Protein AF-A0A8S3D4A5-F1 (afdb_monomer_lite)

Sequence (80 aa):
VDDAKRDFEAARYQFFKSLRAFQLFLPYNHSLLSSSYNNIGSMFYQDDHHECAVKFHEMALECQLKASSPDMDAVATYSA

Radius of gyration: 16.52 Å; chains: 1; bounding box: 58×15×33 Å

Structure (mmCIF, N/CA/C/O backbone):
data_AF-A0A8S3D4A5-F1
#
_entry.id   AF-A0A8S3D4A5-F1
#
loop_
_atom_site.group_PDB
_atom_site.id
_atom_site.type_symbol
_atom_site.label_atom_id
_atom_site.label_alt_id
_atom_site.label_comp_id
_atom_site.label_asym_id
_atom_site.label_entity_id
_atom_site.label_seq_id
_atom_site.pdbx_PDB_ins_code
_atom_site.Cartn_x
_atom_site.Cartn_y
_atom_site.Cartn_z
_atom_site.occupancy
_atom_site.B_iso_or_equiv
_atom_site.auth_seq_id
_atom_site.auth_comp_id
_atom_site.auth_asym_id
_atom_site.auth_atom_id
_atom_site.pdbx_PDB_model_num
ATOM 1 N N . VAL A 1 1 ? -24.759 4.317 9.723 1.00 55.84 1 VAL A N 1
ATOM 2 C CA . VAL A 1 1 ? -23.350 4.026 10.096 1.00 55.84 1 VAL A CA 1
ATOM 3 C C . VAL A 1 1 ? -22.825 2.827 9.300 1.00 55.84 1 VAL A C 1
ATOM 5 O O . VAL A 1 1 ? -21.639 2.781 9.015 1.00 55.84 1 VAL A O 1
ATOM 8 N N . ASP A 1 2 ? -23.701 1.925 8.844 1.00 60.66 2 ASP A N 1
ATOM 9 C CA . ASP A 1 2 ? -23.340 0.746 8.040 1.00 60.66 2 ASP A CA 1
ATOM 10 C C . ASP A 1 2 ? -23.032 1.007 6.554 1.00 60.66 2 ASP A C 1
ATOM 12 O O . ASP A 1 2 ? -22.216 0.288 5.978 1.00 60.66 2 ASP A O 1
ATOM 16 N N . ASP A 1 3 ? -23.611 2.041 5.933 1.00 64.62 3 ASP A N 1
ATOM 17 C CA . ASP A 1 3 ? -23.411 2.305 4.495 1.00 64.62 3 ASP A CA 1
ATOM 18 C C . ASP A 1 3 ? -21.952 2.628 4.147 1.00 64.62 3 ASP A C 1
ATOM 20 O O . ASP A 1 3 ? -21.391 2.036 3.229 1.00 64.62 3 ASP A O 1
ATOM 24 N N . ALA A 1 4 ? -21.284 3.454 4.961 1.00 62.53 4 ALA A N 1
ATOM 25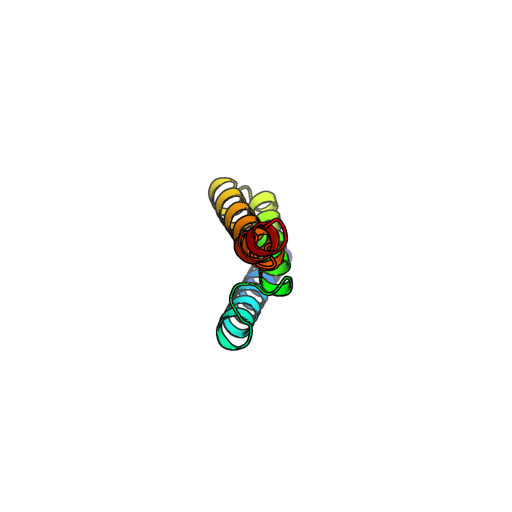 C CA . ALA A 1 4 ? -19.874 3.791 4.759 1.00 62.53 4 ALA A CA 1
ATOM 26 C C . ALA A 1 4 ? -18.969 2.549 4.815 1.00 62.53 4 ALA A C 1
ATOM 28 O O . ALA A 1 4 ? -18.036 2.419 4.029 1.00 62.53 4 ALA A O 1
ATOM 29 N N . LYS A 1 5 ? -19.266 1.595 5.706 1.00 66.62 5 LYS A N 1
ATOM 30 C CA . LYS A 1 5 ? -18.4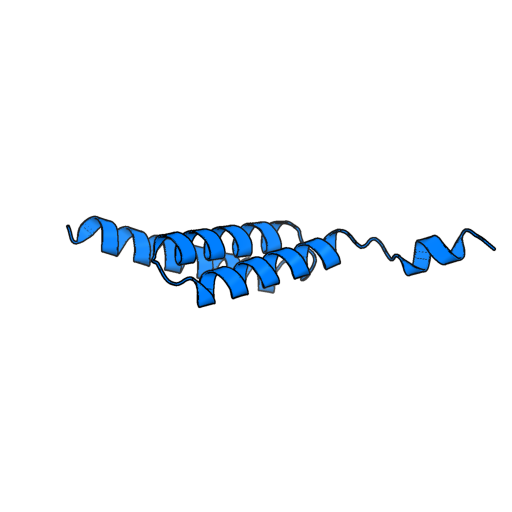94 0.350 5.831 1.00 66.62 5 LYS A CA 1
ATOM 31 C C . LYS A 1 5 ? -18.690 -0.562 4.613 1.00 66.62 5 LYS A C 1
ATOM 33 O O . LYS A 1 5 ? -17.732 -1.183 4.156 1.00 66.62 5 LYS A O 1
AT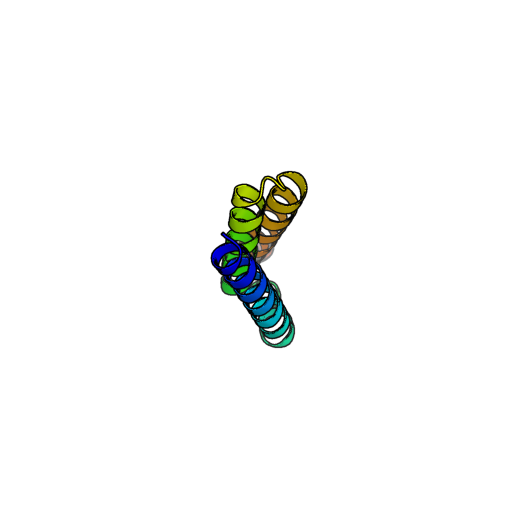OM 38 N N . ARG A 1 6 ? -19.906 -0.585 4.053 1.00 69.75 6 ARG A N 1
ATOM 39 C CA . ARG A 1 6 ? -20.233 -1.280 2.795 1.00 69.75 6 ARG A CA 1
ATOM 40 C C . ARG A 1 6 ? -19.520 -0.669 1.592 1.00 69.75 6 ARG A C 1
ATOM 42 O O . ARG A 1 6 ? -19.000 -1.411 0.762 1.00 69.75 6 ARG A O 1
ATOM 49 N N . ASP A 1 7 ? -19.464 0.656 1.514 1.00 71.62 7 ASP A N 1
ATOM 50 C CA . ASP A 1 7 ? -18.789 1.361 0.420 1.00 71.62 7 ASP A CA 1
ATOM 51 C C . ASP A 1 7 ? -17.268 1.160 0.468 1.00 71.62 7 ASP A C 1
ATOM 53 O O . ASP A 1 7 ? -16.637 0.947 -0.570 1.00 71.62 7 ASP A O 1
ATOM 57 N N . PHE A 1 8 ? -16.682 1.124 1.670 1.00 71.50 8 PHE A N 1
ATOM 58 C CA . PHE A 1 8 ? -15.271 0.780 1.870 1.00 71.50 8 PHE A CA 1
ATOM 59 C C . PHE A 1 8 ? -14.947 -0.648 1.409 1.00 71.50 8 PHE A C 1
ATOM 61 O O . PHE A 1 8 ? -13.960 -0.866 0.705 1.00 71.50 8 PHE A O 1
ATOM 68 N N . GLU A 1 9 ? -15.783 -1.631 1.749 1.00 77.38 9 GLU A N 1
ATOM 69 C CA . GLU A 1 9 ? -15.587 -3.020 1.320 1.00 77.38 9 GLU A CA 1
ATOM 70 C C . GLU A 1 9 ? -15.749 -3.185 -0.203 1.00 77.38 9 GLU A C 1
ATOM 72 O O . GLU A 1 9 ? -14.959 -3.878 -0.853 1.00 77.38 9 GLU A O 1
ATOM 77 N N . ALA A 1 10 ? -16.711 -2.477 -0.802 1.00 80.75 10 ALA A N 1
ATOM 78 C CA . ALA A 1 10 ? -16.890 -2.437 -2.250 1.00 80.75 10 ALA A CA 1
ATOM 79 C C . ALA A 1 10 ? -15.691 -1.789 -2.965 1.00 80.75 10 ALA A C 1
ATOM 81 O O . ALA A 1 10 ? -15.209 -2.328 -3.965 1.00 80.75 10 ALA A O 1
ATOM 82 N N . ALA A 1 11 ? -15.167 -0.675 -2.443 1.00 78.31 11 ALA A N 1
ATOM 83 C CA . ALA A 1 11 ? -13.976 -0.019 -2.977 1.00 78.31 11 ALA A CA 1
ATOM 84 C C . ALA A 1 11 ? -12.754 -0.947 -2.911 1.00 78.31 11 ALA A C 1
ATOM 86 O O . ALA A 1 11 ? -12.080 -1.156 -3.923 1.00 78.31 11 ALA A O 1
ATOM 87 N N . ARG A 1 12 ? -12.529 -1.592 -1.758 1.00 79.75 12 ARG A N 1
ATOM 88 C CA . ARG A 1 12 ? -11.488 -2.616 -1.563 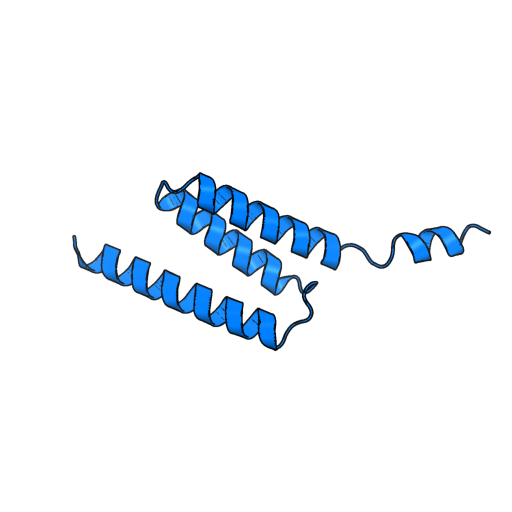1.00 79.75 12 ARG A CA 1
ATOM 89 C C . ARG A 1 12 ? -11.567 -3.707 -2.621 1.00 79.75 12 ARG A C 1
ATOM 91 O O . ARG A 1 12 ? -10.568 -4.018 -3.269 1.00 79.75 12 ARG A O 1
ATOM 98 N N . TYR A 1 13 ? -12.757 -4.263 -2.828 1.00 84.94 13 TYR A N 1
ATOM 99 C CA . TYR A 1 13 ? -12.977 -5.311 -3.818 1.00 84.94 13 TYR A CA 1
ATOM 100 C C . TYR A 1 13 ? -12.612 -4.859 -5.241 1.00 84.94 13 TYR A C 1
ATOM 102 O O . TYR A 1 13 ? -11.911 -5.582 -5.957 1.00 84.94 13 TYR A O 1
ATOM 110 N N . GLN A 1 14 ? -13.029 -3.656 -5.651 1.00 82.12 14 GLN A N 1
ATOM 111 C CA . GLN A 1 14 ? -12.701 -3.134 -6.982 1.00 82.12 14 GLN A CA 1
ATOM 112 C C . GLN A 1 14 ? -11.198 -2.867 -7.150 1.00 82.12 14 GLN A C 1
ATOM 114 O O . GLN A 1 14 ? -10.655 -3.174 -8.212 1.00 82.12 14 GLN A O 1
ATOM 119 N N . PHE A 1 15 ? -10.505 -2.384 -6.111 1.00 79.75 15 PHE A N 1
ATOM 120 C CA . PHE A 1 15 ? -9.049 -2.190 -6.137 1.00 79.75 15 PHE A CA 1
ATOM 121 C C . PHE A 1 15 ? -8.274 -3.505 -6.270 1.00 79.75 15 PHE A C 1
ATOM 123 O O . PHE A 1 15 ? -7.339 -3.594 -7.063 1.00 79.75 15 PHE A O 1
ATOM 130 N N . PHE A 1 16 ? -8.668 -4.565 -5.560 1.00 83.12 16 PHE A N 1
ATOM 131 C CA . PHE A 1 16 ? -8.017 -5.871 -5.728 1.00 83.12 16 PHE A CA 1
ATOM 132 C C . PHE A 1 16 ? -8.301 -6.492 -7.099 1.00 83.12 16 PHE A C 1
ATOM 134 O O . PHE A 1 16 ? -7.431 -7.138 -7.690 1.00 83.12 16 PHE A O 1
ATOM 141 N N . LYS A 1 17 ? -9.502 -6.272 -7.642 1.00 85.75 17 LYS A N 1
ATOM 142 C CA . LYS A 1 17 ? -9.860 -6.723 -8.989 1.00 85.75 17 LYS A CA 1
ATOM 143 C C . LYS A 1 17 ? -9.048 -5.999 -10.067 1.00 85.75 17 LYS A C 1
ATOM 145 O O . LYS A 1 17 ? -8.553 -6.661 -10.981 1.00 85.75 17 LYS A O 1
ATOM 150 N N . SER A 1 18 ? -8.884 -4.678 -9.961 1.00 81.69 18 SER A N 1
ATOM 151 C CA . SER A 1 18 ? -8.058 -3.903 -10.894 1.00 81.69 18 SER A CA 1
ATOM 152 C C . SER A 1 18 ? -6.584 -4.285 -10.782 1.00 81.69 18 SER A C 1
ATOM 154 O O . SER A 1 18 ? -5.950 -4.518 -11.807 1.00 81.69 18 SER A O 1
ATOM 156 N N . LEU A 1 19 ? -6.070 -4.479 -9.564 1.00 82.19 19 LEU A N 1
ATOM 157 C CA . LEU A 1 19 ? -4.710 -4.960 -9.333 1.00 82.19 19 LEU A CA 1
ATOM 158 C C . LEU A 1 19 ? -4.459 -6.311 -10.017 1.00 82.19 19 LEU A C 1
ATOM 160 O O . LEU A 1 19 ? -3.454 -6.470 -10.705 1.00 82.19 19 LEU A O 1
ATOM 164 N N . ARG A 1 20 ? -5.388 -7.266 -9.896 1.00 84.50 20 ARG A N 1
ATOM 165 C CA . ARG A 1 20 ? -5.278 -8.572 -10.564 1.00 84.50 20 ARG A CA 1
ATOM 166 C C . ARG A 1 20 ? -5.282 -8.447 -12.088 1.00 84.50 20 ARG A C 1
ATOM 168 O O . ARG A 1 20 ? -4.544 -9.162 -12.757 1.00 84.50 20 ARG A O 1
ATOM 175 N N . ALA A 1 21 ? -6.095 -7.548 -12.645 1.00 81.44 21 ALA A N 1
ATOM 176 C CA . ALA A 1 21 ? -6.083 -7.271 -14.080 1.00 81.44 21 ALA A CA 1
ATOM 177 C C . ALA A 1 21 ? -4.746 -6.646 -14.512 1.00 81.44 21 ALA A C 1
ATOM 179 O O . ALA A 1 21 ? -4.141 -7.092 -15.481 1.00 81.44 21 ALA A O 1
ATOM 180 N N . PHE A 1 22 ? -4.232 -5.676 -13.756 1.00 78.31 22 PHE A N 1
ATOM 181 C CA . PHE A 1 22 ? -2.929 -5.071 -14.016 1.00 78.31 22 PHE A CA 1
ATOM 182 C C . PHE A 1 22 ? -1.790 -6.089 -13.941 1.00 78.31 22 PHE A C 1
ATOM 184 O O . PHE A 1 22 ? -0.947 -6.095 -14.825 1.00 78.31 22 PHE A O 1
ATOM 191 N N . GLN A 1 23 ? -1.804 -7.011 -12.979 1.00 75.62 23 GLN A N 1
ATOM 192 C CA . GLN A 1 23 ? -0.820 -8.097 -12.898 1.00 75.62 23 GLN A CA 1
ATOM 193 C C . GLN A 1 23 ? -0.887 -9.083 -14.080 1.00 75.62 23 GLN A C 1
ATOM 195 O O . GLN A 1 23 ? 0.115 -9.716 -14.394 1.00 75.62 23 GLN A O 1
ATOM 200 N N . LEU A 1 24 ? -2.051 -9.237 -14.723 1.00 79.00 24 LEU A N 1
ATOM 201 C CA . LEU A 1 24 ? -2.231 -10.126 -15.878 1.00 79.00 24 LEU A CA 1
ATOM 202 C C . LEU A 1 24 ? -1.792 -9.490 -17.202 1.00 79.00 24 LEU A C 1
ATOM 204 O O . LEU A 1 24 ? -1.319 -10.199 -18.086 1.00 79.00 24 LEU A O 1
ATOM 208 N N . PHE A 1 25 ? -1.988 -8.178 -17.356 1.00 75.38 25 PHE A N 1
ATOM 209 C CA . PHE A 1 25 ? -1.807 -7.488 -18.638 1.00 75.38 25 PHE A CA 1
ATOM 210 C C . PHE A 1 25 ? -0.603 -6.546 -18.683 1.00 75.38 25 PHE A C 1
ATOM 212 O O . PHE A 1 25 ? -0.168 -6.187 -19.776 1.00 75.38 25 PHE A O 1
ATOM 219 N N . LEU A 1 26 ? -0.068 -6.126 -17.533 1.00 70.44 26 LEU A N 1
ATOM 220 C CA . LEU A 1 26 ? 1.076 -5.223 -17.467 1.00 70.44 26 LEU A CA 1
ATOM 221 C C . LEU A 1 26 ? 2.332 -5.983 -17.030 1.00 70.44 26 LEU A C 1
ATOM 223 O O . LEU A 1 26 ? 2.267 -6.808 -16.115 1.00 70.44 26 LEU A O 1
ATOM 227 N N . PRO A 1 27 ? 3.498 -5.685 -17.628 1.00 67.44 27 PRO A N 1
ATOM 228 C CA . PRO A 1 27 ? 4.762 -6.144 -17.075 1.00 67.44 27 PRO A CA 1
ATOM 229 C C . PRO A 1 27 ? 4.909 -5.625 -15.637 1.00 67.44 27 PRO A C 1
ATOM 231 O O . PRO A 1 27 ? 4.498 -4.506 -15.324 1.00 67.44 27 PRO A O 1
ATOM 234 N N . TYR A 1 28 ? 5.519 -6.435 -14.766 1.00 62.69 28 TYR A N 1
ATOM 235 C CA . TYR A 1 28 ? 5.641 -6.199 -13.314 1.00 62.69 28 TYR A CA 1
ATOM 236 C C . TYR A 1 28 ? 6.250 -4.828 -12.940 1.00 62.69 28 TYR A C 1
ATOM 238 O O . TYR A 1 28 ? 6.077 -4.333 -11.827 1.00 62.69 28 TYR A O 1
ATOM 246 N N . ASN A 1 29 ? 6.917 -4.192 -13.903 1.00 60.22 29 ASN A N 1
ATOM 247 C CA . ASN A 1 29 ? 7.654 -2.940 -13.779 1.00 60.22 29 ASN A CA 1
ATOM 248 C C . ASN A 1 29 ? 6.839 -1.728 -14.274 1.00 60.22 29 ASN A C 1
ATOM 250 O O . ASN A 1 29 ? 7.405 -0.694 -14.610 1.00 60.22 29 ASN A O 1
ATOM 254 N N . HIS A 1 30 ? 5.515 -1.845 -14.404 1.00 67.44 30 HIS A N 1
ATOM 255 C CA . HIS A 1 30 ? 4.685 -0.741 -14.881 1.00 67.44 30 HIS A CA 1
ATOM 256 C C . HIS A 1 30 ? 4.306 0.207 -13.734 1.00 67.44 30 HIS A C 1
ATOM 258 O O . HIS A 1 30 ? 3.755 -0.227 -12.723 1.00 67.44 30 HIS A O 1
ATOM 264 N N . SER A 1 31 ? 4.499 1.518 -13.911 1.00 70.44 31 SER A N 1
ATOM 265 C CA . SER A 1 31 ? 4.213 2.543 -12.889 1.00 70.44 31 SER A CA 1
ATOM 266 C C . SER A 1 31 ? 2.777 2.496 -12.336 1.00 70.44 31 SER A C 1
ATOM 268 O O . SER A 1 31 ? 2.544 2.845 -11.182 1.00 70.44 31 SER A O 1
ATOM 270 N N . LEU A 1 32 ? 1.816 1.990 -13.121 1.00 75.75 32 LEU A N 1
ATOM 271 C CA . LEU A 1 32 ? 0.424 1.781 -12.682 1.00 75.75 32 LEU A CA 1
ATOM 272 C C . LEU A 1 32 ? 0.279 0.744 -11.552 1.00 75.75 32 LEU A C 1
ATOM 274 O O . LEU A 1 32 ? -0.615 0.886 -10.716 1.00 75.75 32 LEU A O 1
ATOM 278 N N . LEU A 1 33 ? 1.144 -0.277 -11.500 1.00 79.06 33 LEU A N 1
ATOM 279 C CA . LEU A 1 33 ? 1.162 -1.251 -10.401 1.00 79.06 33 LEU A CA 1
ATOM 280 C C . LEU A 1 33 ? 1.619 -0.579 -9.103 1.00 79.06 33 LEU A C 1
ATOM 282 O O . LEU A 1 33 ? 0.973 -0.753 -8.072 1.00 79.06 33 LEU A O 1
ATOM 286 N N . SER A 1 34 ? 2.656 0.263 -9.172 1.00 83.88 34 SER A N 1
ATOM 287 C CA . SER A 1 34 ? 3.144 1.033 -8.021 1.00 83.88 34 SER A CA 1
ATOM 288 C C . SER A 1 34 ? 2.061 1.956 -7.452 1.00 83.88 34 SER A C 1
ATOM 290 O O . SER A 1 34 ? 1.750 1.878 -6.264 1.00 83.88 34 SER A O 1
ATOM 292 N N . SER A 1 35 ? 1.396 2.754 -8.298 1.00 85.12 35 SER A N 1
ATOM 293 C CA . SER A 1 35 ? 0.299 3.624 -7.845 1.00 85.12 35 SER A CA 1
ATOM 294 C C . SER A 1 35 ? -0.856 2.836 -7.219 1.00 85.12 35 SER A C 1
ATOM 296 O O . SER A 1 35 ? -1.431 3.270 -6.223 1.00 85.12 35 SER A O 1
ATOM 298 N N . SER A 1 36 ? -1.177 1.660 -7.768 1.00 85.69 36 SER A N 1
ATOM 299 C CA . SER A 1 36 ? -2.235 0.796 -7.232 1.00 85.69 36 SER A CA 1
ATOM 300 C C . SER A 1 36 ? -1.885 0.268 -5.839 1.00 85.69 36 SER A C 1
ATOM 302 O O . SER A 1 36 ? -2.704 0.365 -4.927 1.00 85.69 36 SER A O 1
ATOM 304 N N . TYR A 1 37 ? -0.663 -0.234 -5.645 1.00 87.38 37 TYR A N 1
ATOM 305 C CA . TYR A 1 37 ? -0.196 -0.687 -4.334 1.00 87.38 37 TYR A CA 1
ATOM 306 C C . TYR A 1 37 ? -0.133 0.450 -3.311 1.00 87.38 37 TYR A C 1
ATOM 308 O O . TYR A 1 37 ? -0.537 0.255 -2.167 1.00 87.38 37 TYR A O 1
ATOM 316 N N . ASN A 1 38 ? 0.282 1.651 -3.722 1.00 88.94 38 ASN A N 1
ATOM 317 C CA . ASN A 1 38 ? 0.334 2.806 -2.830 1.00 88.94 38 ASN A CA 1
ATOM 318 C C . ASN A 1 38 ? -1.061 3.187 -2.304 1.00 88.94 38 ASN A C 1
ATOM 320 O O . ASN A 1 38 ? -1.241 3.396 -1.106 1.00 88.94 38 ASN A O 1
ATOM 324 N N . ASN A 1 39 ? -2.066 3.190 -3.184 1.00 86.94 39 ASN A N 1
ATOM 325 C CA . ASN A 1 39 ? -3.451 3.479 -2.807 1.00 86.94 39 ASN A CA 1
ATOM 326 C C . ASN A 1 39 ? -4.020 2.423 -1.847 1.00 86.94 39 ASN A C 1
ATOM 328 O O . ASN A 1 39 ? -4.723 2.768 -0.897 1.00 86.94 39 ASN A O 1
ATOM 332 N N . ILE A 1 40 ? -3.686 1.146 -2.060 1.00 86.44 40 ILE A N 1
ATOM 333 C CA . ILE A 1 40 ? -4.071 0.059 -1.151 1.00 86.44 40 ILE A CA 1
ATOM 334 C C . ILE A 1 40 ? -3.398 0.250 0.215 1.00 86.44 40 ILE A C 1
ATOM 336 O O . ILE A 1 40 ? -4.067 0.136 1.240 1.00 86.44 40 ILE A O 1
ATOM 340 N N . GLY A 1 41 ? -2.108 0.599 0.238 1.00 89.25 41 GLY A N 1
ATOM 341 C CA . GLY A 1 41 ? -1.378 0.898 1.469 1.00 89.25 41 GLY A CA 1
ATOM 342 C C . GLY A 1 41 ? -2.024 2.029 2.271 1.00 89.25 41 GLY A C 1
ATOM 343 O O . GLY A 1 41 ? -2.329 1.850 3.449 1.00 89.25 41 GLY A O 1
ATOM 344 N N . SER A 1 42 ? -2.356 3.149 1.619 1.00 89.31 42 SER A N 1
ATOM 345 C CA . SER A 1 42 ? -3.027 4.280 2.274 1.00 89.31 42 SER A CA 1
ATOM 346 C C . SER A 1 42 ? -4.416 3.933 2.807 1.00 89.31 42 SER A C 1
ATOM 348 O O . SER A 1 42 ? -4.801 4.407 3.871 1.00 89.31 42 SER A O 1
ATOM 350 N N . MET A 1 43 ? -5.166 3.092 2.102 1.00 86.44 43 MET A N 1
ATOM 351 C CA . MET A 1 43 ? -6.467 2.620 2.570 1.00 86.44 43 MET A CA 1
ATOM 352 C C . MET A 1 43 ? -6.330 1.731 3.815 1.00 86.44 43 MET A C 1
ATOM 354 O O . MET A 1 43 ? -7.071 1.921 4.773 1.00 86.44 43 MET A O 1
ATOM 358 N N . PHE A 1 44 ? -5.356 0.814 3.855 1.00 86.19 44 PHE A N 1
ATOM 359 C CA . PHE A 1 44 ? -5.084 0.027 5.067 1.00 86.19 44 PHE A CA 1
ATOM 360 C C . PHE A 1 44 ? -4.575 0.886 6.226 1.00 86.19 44 PHE A C 1
ATOM 362 O O . PHE A 1 44 ? -4.895 0.596 7.374 1.00 86.19 44 PHE A O 1
ATOM 369 N N . TYR A 1 45 ? -3.826 1.951 5.934 1.00 87.75 45 TYR A N 1
ATOM 370 C CA . TYR A 1 45 ? -3.406 2.923 6.939 1.00 87.75 45 TYR A CA 1
ATOM 371 C C . TYR A 1 45 ? -4.612 3.649 7.554 1.00 87.75 45 TYR A C 1
ATOM 373 O O . TYR A 1 45 ? -4.685 3.797 8.767 1.00 87.75 45 TYR A O 1
ATOM 381 N N . GLN A 1 46 ? -5.594 4.043 6.735 1.00 86.69 46 GLN A N 1
ATOM 382 C CA . GLN A 1 46 ? -6.840 4.656 7.217 1.00 86.69 46 GLN A CA 1
ATOM 383 C C . GLN A 1 46 ? -7.718 3.686 8.020 1.00 86.69 46 GLN A C 1
ATOM 385 O O . GLN A 1 46 ? -8.409 4.114 8.939 1.00 86.69 46 GLN A O 1
ATOM 390 N N . ASP A 1 47 ? -7.662 2.393 7.698 1.00 84.44 47 ASP A N 1
ATOM 391 C CA . ASP A 1 47 ? -8.358 1.320 8.418 1.00 84.44 47 ASP A CA 1
ATOM 392 C C . ASP A 1 47 ? -7.602 0.855 9.690 1.00 84.44 47 ASP A C 1
ATOM 394 O O . ASP A 1 47 ? -7.972 -0.168 10.262 1.00 84.44 47 ASP A O 1
ATOM 398 N N . ASP A 1 48 ? -6.544 1.553 10.132 1.00 89.00 48 ASP A N 1
ATOM 399 C CA . ASP A 1 48 ? -5.710 1.224 11.313 1.00 89.00 48 ASP A CA 1
ATOM 400 C C . ASP A 1 48 ? -4.931 -0.112 11.189 1.00 89.00 48 ASP A C 1
ATOM 402 O O . ASP A 1 48 ? -4.366 -0.649 12.142 1.00 89.00 48 ASP A O 1
ATOM 406 N N . HIS A 1 49 ? -4.847 -0.662 9.972 1.00 87.19 49 HIS A N 1
ATOM 407 C CA . HIS A 1 49 ? -4.108 -1.885 9.647 1.00 87.19 49 HIS A CA 1
ATOM 408 C C . HIS A 1 49 ? -2.688 -1.548 9.172 1.00 87.19 49 HIS A C 1
ATOM 410 O O . HIS A 1 49 ? -2.304 -1.799 8.023 1.00 87.19 49 HIS A O 1
ATOM 416 N N . HIS A 1 50 ? -1.887 -0.979 10.069 1.00 85.69 50 HIS A N 1
ATOM 417 C CA . HIS A 1 50 ? -0.556 -0.457 9.749 1.00 85.69 50 HIS A CA 1
ATOM 418 C C . HIS A 1 50 ? 0.402 -1.496 9.146 1.00 85.69 50 HIS A C 1
ATOM 420 O O . HIS A 1 50 ? 1.113 -1.186 8.193 1.00 85.69 50 HIS A O 1
ATOM 426 N N . GLU A 1 51 ? 0.394 -2.742 9.628 1.00 89.38 51 GLU A N 1
ATOM 427 C CA . GLU A 1 51 ? 1.267 -3.803 9.096 1.00 89.38 51 GLU A CA 1
ATOM 428 C C . GLU A 1 51 ? 0.962 -4.122 7.625 1.00 89.38 51 GLU A C 1
ATOM 430 O O . GLU A 1 51 ? 1.867 -4.308 6.808 1.00 89.38 51 GLU A O 1
ATOM 435 N N . CYS A 1 52 ? -0.325 -4.136 7.260 1.00 84.38 52 CYS A N 1
ATOM 436 C CA . CYS A 1 52 ? -0.745 -4.320 5.874 1.00 84.38 52 CYS A CA 1
ATOM 437 C C . CYS A 1 52 ? -0.354 -3.107 5.024 1.00 84.38 52 CYS A C 1
ATOM 439 O O . CYS A 1 52 ? 0.143 -3.278 3.912 1.00 84.38 52 CYS A O 1
ATOM 441 N N . ALA A 1 53 ? -0.532 -1.893 5.556 1.00 89.06 53 ALA A N 1
ATOM 442 C CA . ALA A 1 53 ? -0.169 -0.659 4.870 1.00 89.06 53 ALA A CA 1
ATOM 443 C C . ALA A 1 53 ? 1.318 -0.623 4.492 1.00 89.06 53 ALA A C 1
ATOM 445 O O . ALA A 1 53 ? 1.648 -0.380 3.331 1.00 89.06 53 ALA A O 1
ATOM 446 N N . VAL A 1 54 ? 2.202 -0.939 5.446 1.00 90.88 54 VAL A N 1
ATOM 447 C CA . VAL A 1 54 ? 3.656 -0.997 5.224 1.00 90.88 54 VAL A CA 1
ATOM 448 C C . VAL A 1 54 ? 3.990 -1.976 4.104 1.00 90.88 54 VAL A C 1
ATOM 450 O O . VAL A 1 54 ? 4.651 -1.594 3.143 1.00 90.88 54 VAL A O 1
ATOM 453 N N . LYS A 1 55 ? 3.449 -3.198 4.159 1.00 89.69 55 LYS A N 1
ATOM 454 C CA . LYS A 1 55 ? 3.700 -4.220 3.137 1.00 89.69 55 LYS A CA 1
ATOM 455 C C . LYS A 1 55 ? 3.298 -3.760 1.732 1.00 89.69 55 LYS A C 1
ATOM 457 O O . LYS A 1 55 ? 4.027 -3.990 0.770 1.00 89.69 55 LYS A O 1
ATOM 462 N N . PHE A 1 56 ? 2.149 -3.098 1.591 1.00 88.12 56 PHE A N 1
ATOM 463 C CA . PHE A 1 56 ? 1.710 -2.583 0.292 1.00 88.12 56 PHE A CA 1
ATOM 464 C C . PHE A 1 56 ? 2.541 -1.384 -0.182 1.00 88.12 56 PHE A C 1
ATOM 466 O O . PHE A 1 56 ? 2.834 -1.290 -1.374 1.00 88.12 56 PHE A O 1
ATOM 473 N N . HIS A 1 57 ? 2.985 -0.507 0.719 1.00 89.06 57 HIS A N 1
ATOM 474 C CA . HIS A 1 57 ? 3.908 0.574 0.367 1.00 89.06 57 HIS A CA 1
ATOM 475 C C . HIS A 1 57 ? 5.290 0.048 -0.058 1.00 89.06 57 HIS A C 1
ATOM 477 O O . HIS A 1 57 ? 5.858 0.555 -1.025 1.00 89.06 57 HIS A O 1
ATOM 483 N N . GLU A 1 58 ? 5.800 -1.010 0.576 1.00 89.38 58 GLU A N 1
ATOM 484 C CA . GLU A 1 58 ? 7.036 -1.686 0.159 1.00 89.38 58 GLU A CA 1
ATOM 485 C C . GLU A 1 58 ? 6.906 -2.291 -1.245 1.00 89.38 58 GLU A C 1
ATOM 487 O O . GLU A 1 58 ? 7.774 -2.081 -2.092 1.00 89.38 58 GLU A O 1
ATOM 492 N N . MET A 1 59 ? 5.789 -2.965 -1.538 1.00 85.31 59 MET A N 1
ATOM 493 C CA . MET A 1 59 ? 5.508 -3.486 -2.883 1.00 85.31 59 MET A CA 1
ATOM 494 C C . MET A 1 59 ? 5.408 -2.365 -3.929 1.00 85.31 59 MET A C 1
ATOM 496 O O . MET A 1 59 ? 5.895 -2.513 -5.052 1.00 85.31 59 MET A O 1
ATOM 500 N N . ALA A 1 60 ? 4.803 -1.226 -3.570 1.00 87.44 60 ALA A N 1
ATOM 501 C CA . ALA A 1 60 ? 4.735 -0.055 -4.442 1.00 87.44 60 ALA A CA 1
ATOM 502 C C . ALA A 1 60 ? 6.133 0.486 -4.775 1.00 87.44 60 ALA A C 1
ATOM 504 O O . ALA A 1 60 ? 6.403 0.820 -5.935 1.00 87.44 60 ALA A O 1
ATOM 505 N N . LEU A 1 61 ? 7.013 0.540 -3.772 1.00 85.12 61 LEU A N 1
ATOM 506 C CA . LEU A 1 61 ? 8.392 0.988 -3.915 1.00 85.12 61 LEU A CA 1
ATOM 507 C C . LEU A 1 61 ? 9.212 0.01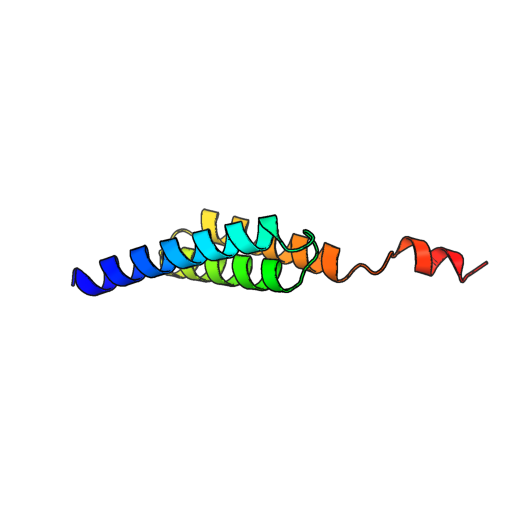4 -4.767 1.00 85.12 61 LEU A C 1
ATOM 509 O O . LEU A 1 61 ? 9.922 0.450 -5.667 1.00 85.12 61 LEU A O 1
ATOM 513 N N . GLU A 1 62 ? 9.072 -1.296 -4.553 1.00 83.75 62 GLU A N 1
ATOM 514 C CA . GLU A 1 62 ? 9.754 -2.323 -5.349 1.00 83.75 62 GLU A CA 1
ATOM 515 C C . GLU A 1 62 ? 9.370 -2.232 -6.834 1.00 83.75 62 GLU A C 1
ATOM 517 O O . GLU A 1 62 ? 10.243 -2.240 -7.706 1.00 83.75 62 GLU A O 1
ATOM 522 N N . CYS A 1 63 ? 8.075 -2.075 -7.135 1.00 79.38 63 CYS A N 1
ATOM 523 C CA . CYS A 1 63 ? 7.609 -1.839 -8.502 1.00 79.38 63 CYS A CA 1
ATOM 524 C C . CYS A 1 63 ? 8.201 -0.555 -9.091 1.00 79.38 63 CYS A C 1
ATOM 526 O O . CYS A 1 63 ? 8.584 -0.549 -10.258 1.00 79.38 63 CYS A O 1
ATOM 528 N N . GLN A 1 64 ? 8.297 0.523 -8.308 1.00 80.38 64 GLN A N 1
ATOM 529 C CA . GLN A 1 64 ? 8.842 1.793 -8.785 1.00 80.38 64 GLN A CA 1
ATOM 530 C C . GLN A 1 64 ? 10.353 1.731 -9.027 1.00 80.38 64 GLN A C 1
ATOM 532 O O . GLN A 1 64 ? 10.823 2.264 -10.028 1.00 80.38 64 GLN A O 1
ATOM 537 N N . LEU A 1 65 ? 11.104 1.034 -8.173 1.00 78.25 65 LEU A N 1
ATOM 538 C CA . LEU A 1 65 ? 12.535 0.800 -8.360 1.00 78.25 65 LEU A CA 1
ATOM 539 C C . LEU A 1 65 ? 12.802 -0.036 -9.615 1.00 78.25 65 LEU A C 1
ATOM 541 O O . LEU A 1 65 ? 13.649 0.338 -10.416 1.00 78.25 65 LEU A O 1
ATOM 545 N N . LYS A 1 66 ? 12.027 -1.106 -9.833 1.00 74.81 66 LYS A N 1
ATOM 546 C CA . LYS A 1 66 ? 12.122 -1.946 -11.040 1.00 74.81 66 LYS A CA 1
ATOM 547 C C . LYS A 1 66 ? 11.665 -1.232 -12.317 1.00 74.81 66 LYS A C 1
ATOM 549 O O . LYS A 1 66 ? 12.155 -1.539 -13.400 1.00 74.81 66 LYS A O 1
ATOM 554 N N . ALA A 1 67 ? 10.715 -0.302 -12.210 1.00 70.50 67 ALA A N 1
ATOM 555 C CA . ALA A 1 67 ? 10.271 0.551 -13.316 1.00 70.50 67 ALA A CA 1
ATOM 556 C C . ALA A 1 67 ? 11.310 1.624 -13.668 1.00 70.50 67 ALA A C 1
ATOM 558 O O . ALA A 1 67 ? 11.538 1.920 -14.838 1.00 70.50 67 ALA A O 1
ATOM 559 N N . SER A 1 68 ? 11.919 2.216 -12.638 1.00 64.81 68 SER A N 1
ATOM 560 C CA . SER A 1 68 ? 12.869 3.324 -12.740 1.00 64.81 68 SER A CA 1
ATOM 561 C C . SER A 1 68 ? 14.316 2.870 -12.905 1.00 64.81 68 SER A C 1
ATOM 563 O O . SER A 1 68 ? 15.199 3.723 -12.966 1.00 64.81 68 SER A O 1
ATOM 565 N N . SER A 1 69 ? 14.580 1.567 -12.968 1.00 60.03 69 SER A N 1
ATOM 566 C CA . SER A 1 69 ? 15.856 1.018 -13.405 1.00 60.03 69 SER A CA 1
ATOM 567 C C . SER A 1 69 ? 15.802 0.764 -14.918 1.00 60.03 69 SER A C 1
ATOM 569 O O . SER A 1 69 ? 15.509 -0.365 -15.325 1.00 60.03 69 SER A O 1
ATOM 571 N N . PRO A 1 70 ? 16.069 1.758 -15.792 1.00 56.06 70 PRO A N 1
ATOM 572 C CA . PRO A 1 70 ? 16.598 1.443 -17.102 1.00 56.06 70 PRO A CA 1
ATOM 573 C C . PRO A 1 70 ? 17.995 0.897 -16.828 1.00 56.06 70 PRO A C 1
ATOM 575 O O . PRO A 1 70 ? 18.913 1.672 -16.607 1.00 56.06 70 PRO A O 1
ATOM 578 N N . ASP A 1 71 ? 18.093 -0.422 -16.685 1.00 55.88 71 ASP A N 1
ATOM 579 C CA . ASP A 1 71 ? 19.329 -1.187 -16.800 1.00 55.88 71 ASP A CA 1
ATOM 580 C C . ASP A 1 71 ? 20.573 -0.423 -16.290 1.00 55.88 71 ASP A C 1
ATOM 582 O O . ASP A 1 71 ? 21.338 0.147 -17.069 1.00 55.88 71 ASP A O 1
ATOM 586 N N . MET A 1 72 ? 20.754 -0.335 -14.963 1.00 52.22 72 MET A N 1
ATOM 587 C CA . MET A 1 72 ? 21.983 0.252 -14.398 1.00 52.22 72 MET A CA 1
ATOM 588 C C . MET A 1 72 ? 23.242 -0.479 -14.905 1.00 52.22 72 MET A C 1
ATOM 590 O O . MET A 1 72 ? 24.319 0.114 -14.889 1.00 52.22 72 MET A O 1
ATOM 594 N N . ASP A 1 73 ? 23.103 -1.710 -15.413 1.00 50.94 73 ASP A N 1
ATOM 595 C CA . ASP A 1 73 ? 24.164 -2.435 -16.116 1.00 50.94 73 ASP A CA 1
ATOM 596 C C . ASP A 1 73 ? 24.470 -1.835 -17.501 1.00 50.94 73 ASP A C 1
ATOM 598 O O . ASP A 1 73 ? 25.640 -1.729 -17.871 1.00 50.94 73 ASP A O 1
ATOM 602 N N . ALA A 1 74 ? 23.474 -1.338 -18.245 1.00 49.81 74 ALA A N 1
ATOM 603 C CA . ALA A 1 74 ? 23.710 -0.686 -19.537 1.00 49.81 74 ALA A CA 1
ATOM 604 C C . ALA A 1 74 ? 24.481 0.639 -19.399 1.00 49.81 74 ALA A C 1
ATOM 606 O O . ALA A 1 74 ? 25.277 0.991 -20.274 1.00 49.81 74 ALA A O 1
ATOM 607 N N . VAL A 1 75 ? 24.284 1.372 -18.297 1.00 48.72 75 VAL A N 1
ATOM 608 C CA . VAL A 1 75 ? 24.990 2.641 -18.036 1.00 48.72 75 VAL A CA 1
ATOM 609 C C . VAL A 1 75 ? 2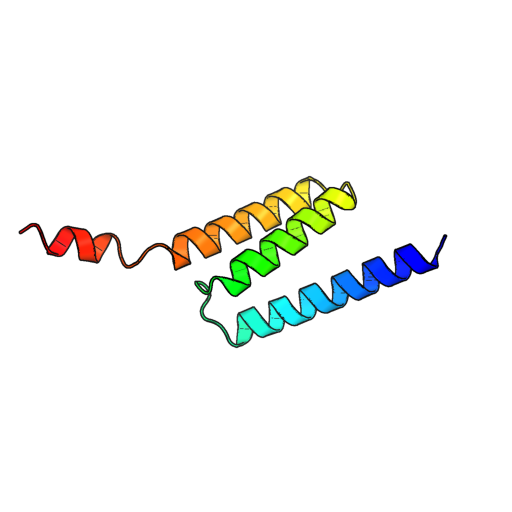6.478 2.409 -17.724 1.00 48.72 75 VAL A C 1
ATOM 611 O O . VAL A 1 75 ? 27.302 3.253 -18.071 1.00 48.72 75 VAL A O 1
ATOM 614 N N . ALA A 1 76 ? 26.850 1.250 -17.167 1.00 51.66 76 ALA A N 1
ATOM 615 C CA . ALA A 1 76 ? 28.249 0.877 -16.928 1.00 51.66 76 ALA A CA 1
ATOM 616 C C . ALA A 1 76 ? 29.003 0.470 -18.213 1.00 51.66 76 ALA A C 1
ATOM 618 O O . ALA A 1 76 ? 30.222 0.621 -18.290 1.00 51.66 76 ALA A O 1
ATOM 619 N N . THR A 1 77 ? 28.299 0.003 -19.251 1.00 51.69 77 THR A N 1
ATOM 620 C CA . THR A 1 77 ? 28.914 -0.391 -20.536 1.00 51.69 77 THR A CA 1
ATOM 621 C C . THR A 1 77 ? 29.275 0.762 -21.478 1.00 51.69 77 THR A C 1
ATOM 623 O O . THR A 1 77 ? 29.986 0.527 -22.451 1.00 51.69 77 THR A O 1
ATOM 626 N N . TYR A 1 78 ? 28.850 2.002 -21.208 1.00 54.12 78 TYR A N 1
ATOM 627 C CA . TYR A 1 78 ? 29.230 3.174 -22.022 1.00 54.12 78 TYR A CA 1
ATOM 628 C C . TYR A 1 78 ? 30.446 3.946 -21.485 1.00 54.12 78 TYR A C 1
ATOM 630 O O . TYR A 1 78 ? 30.839 4.951 -22.073 1.00 54.12 78 TYR A O 1
ATOM 638 N N . SER A 1 79 ? 31.058 3.482 -20.393 1.00 51.19 79 SER A N 1
ATOM 639 C CA . SER A 1 79 ? 32.281 4.062 -19.819 1.00 51.19 79 SER A CA 1
ATOM 640 C C . SER A 1 79 ? 33.531 3.193 -20.025 1.00 51.19 79 SER A C 1
ATOM 642 O O . SER A 1 79 ? 34.393 3.161 -19.146 1.00 51.19 79 SER A O 1
ATOM 644 N N . ALA A 1 80 ? 33.631 2.489 -21.157 1.00 39.44 80 ALA A N 1
ATOM 645 C CA . ALA A 1 80 ? 34.830 1.750 -21.571 1.00 39.44 80 ALA A CA 1
ATOM 646 C C . ALA A 1 80 ? 35.505 2.408 -22.782 1.00 39.44 80 ALA A C 1
ATOM 648 O O . ALA A 1 80 ? 34.776 2.780 -23.729 1.00 39.44 80 ALA A O 1
#

pLDDT: mean 75.56, std 12.98, range [39.44, 90.88]

Organism: NCBI:txid392030

InterPro domains:
  IPR011990 Tetratricopeptide-like helical domain superfamily [G3DSA:1.25.40.10] (2-79)

Foldseek 3Di:
DVVVVVVLVVVVVVLVVVLVVCVVPPDLLDLVNLVSLQVVLVSCVVVVNNVSSVVSNVSSVVSPVSNPPPPPVVVVVVPD

Secondary structure (DSSP, 8-state):
-HHHHHHHHHHHHHHHHHHHHHHHHS-TT-HHHHHHHHHHHHHHHHTT-HHHHHHHHHHHHHHHHHHS-S-HHHHHTT--